Protein AF-A0A3N9P3V4-F1 (afdb_monomer_lite)

pLDDT: mean 83.79, std 14.28, range [49.5, 97.38]

Sequence (88 aa):
MNGAYYFNAPSVKAGRVVPGALSREETLDLLCSDPILIKRPLMNTGSQLLAGFDSEYLKEIGLCEVPSGYNTGCQMNDQGSACPSSQS

InterPro domains:
  IPR006660 Arsenate reductase-like [PF03960] (21-60)
  IPR006660 Arsenate reductase-like [PS51353] (1-88)
  IPR036249 Thioredoxin-like superfamily [SSF52833] (9-61)

Foldseek 3Di:
DQQFFDCPQPCNVVVVDDRPPDDPVVVVVVCVVPVSGGADDFDDPVVDTHGHDDPVVCVVVPNNDDDPPPDPDPPPPVPDDDDDDDDD

Organism: NCBI:txid1850366

Structure (mmCIF, N/CA/C/O backbone):
data_AF-A0A3N9P3V4-F1
#
_entry.id   AF-A0A3N9P3V4-F1
#
loop_
_atom_site.group_PDB
_atom_site.id
_atom_site.type_symbol
_atom_site.label_atom_id
_atom_site.label_alt_id
_atom_site.label_comp_id
_atom_site.label_asym_id
_atom_site.label_entity_id
_atom_site.label_seq_id
_atom_site.pdbx_PDB_ins_code
_atom_site.Cartn_x
_atom_site.Cartn_y
_atom_site.Cartn_z
_atom_site.occupancy
_atom_site.B_iso_or_equiv
_atom_site.auth_seq_id
_atom_site.auth_comp_id
_atom_site.auth_asym_id
_atom_site.auth_atom_id
_atom_site.pdbx_PDB_model_num
ATOM 1 N N . MET A 1 1 ? 0.562 7.415 -8.583 1.00 60.72 1 MET A N 1
ATOM 2 C CA . MET A 1 1 ? -0.122 6.594 -7.550 1.00 60.72 1 MET A CA 1
ATOM 3 C C . MET A 1 1 ? 0.904 5.789 -6.750 1.00 60.72 1 MET A C 1
ATOM 5 O O . MET A 1 1 ? 0.899 4.567 -6.780 1.00 60.72 1 MET A O 1
ATOM 9 N N . ASN A 1 2 ? 1.804 6.459 -6.023 1.00 61.78 2 ASN A N 1
ATOM 10 C CA . ASN A 1 2 ? 2.958 5.775 -5.412 1.00 61.78 2 ASN A CA 1
ATOM 11 C C . ASN A 1 2 ? 2.608 4.986 -4.138 1.00 61.78 2 ASN A C 1
ATOM 13 O O . ASN A 1 2 ? 3.350 4.092 -3.750 1.00 61.78 2 ASN A O 1
ATOM 17 N N . GLY A 1 3 ? 1.463 5.274 -3.510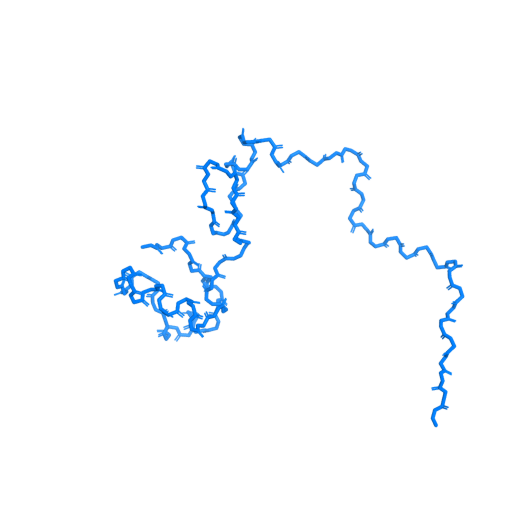 1.00 74.19 3 GLY A N 1
ATOM 18 C CA . GLY A 1 3 ? 1.052 4.635 -2.256 1.00 74.19 3 GLY A CA 1
ATOM 19 C C . GLY A 1 3 ? 0.569 3.183 -2.376 1.00 74.19 3 GLY A C 1
ATOM 20 O O . GLY A 1 3 ? 0.472 2.508 -1.357 1.00 74.19 3 GLY A O 1
ATOM 21 N N . ALA A 1 4 ? 0.284 2.690 -3.588 1.00 85.56 4 ALA A N 1
ATOM 22 C CA . ALA A 1 4 ? -0.299 1.360 -3.795 1.00 85.56 4 ALA A CA 1
ATOM 23 C C . ALA A 1 4 ? 0.732 0.220 -3.883 1.00 85.56 4 ALA A C 1
ATOM 25 O O . ALA A 1 4 ? 0.351 -0.943 -3.773 1.00 85.56 4 ALA A O 1
ATOM 26 N N . TYR A 1 5 ? 2.020 0.527 -4.071 1.00 92.56 5 TYR A N 1
ATOM 27 C CA . TYR A 1 5 ? 3.057 -0.481 -4.303 1.00 92.56 5 TYR A CA 1
ATOM 28 C C . TYR A 1 5 ? 3.657 -1.040 -3.002 1.00 92.56 5 TYR A C 1
ATOM 30 O O . TYR A 1 5 ? 3.960 -0.307 -2.057 1.00 92.56 5 TYR A O 1
ATOM 38 N N . TYR A 1 6 ? 3.907 -2.348 -2.978 1.00 94.38 6 TYR A N 1
ATOM 39 C CA . TYR A 1 6 ? 4.689 -3.034 -1.956 1.00 94.38 6 TYR A CA 1
ATOM 40 C C . TYR A 1 6 ? 6.171 -3.038 -2.351 1.00 94.38 6 TYR A C 1
ATOM 42 O O . TYR A 1 6 ? 6.626 -3.881 -3.118 1.00 94.38 6 TYR A O 1
ATOM 50 N N . PHE A 1 7 ? 6.955 -2.109 -1.796 1.00 92.31 7 PHE A N 1
ATOM 51 C CA . PHE A 1 7 ? 8.382 -1.945 -2.129 1.00 92.31 7 PHE A CA 1
ATOM 52 C C . PHE A 1 7 ? 9.255 -3.172 -1.838 1.00 92.31 7 PHE A C 1
ATOM 54 O O . PHE A 1 7 ? 10.338 -3.318 -2.396 1.00 92.31 7 PHE A O 1
ATOM 61 N N . ASN A 1 8 ? 8.781 -4.066 -0.971 1.00 93.56 8 ASN A N 1
ATOM 62 C CA . ASN A 1 8 ? 9.469 -5.308 -0.655 1.00 93.56 8 ASN A CA 1
ATOM 63 C C . ASN A 1 8 ? 9.133 -6.458 -1.615 1.00 93.56 8 ASN A C 1
ATOM 65 O O . ASN A 1 8 ? 9.719 -7.532 -1.463 1.00 93.56 8 ASN A O 1
ATOM 69 N N . ALA A 1 9 ? 8.240 -6.250 -2.590 1.00 95.56 9 ALA A N 1
ATOM 70 C CA . ALA A 1 9 ? 7.948 -7.234 -3.622 1.00 95.56 9 ALA A CA 1
ATOM 71 C C . ALA A 1 9 ? 9.236 -7.602 -4.390 1.00 95.56 9 ALA A C 1
ATOM 73 O O . ALA A 1 9 ? 10.032 -6.711 -4.708 1.00 95.56 9 ALA A O 1
ATOM 74 N N . PRO A 1 10 ? 9.460 -8.889 -4.722 1.00 96.00 10 PRO A N 1
ATOM 75 C CA . PRO A 1 10 ? 10.702 -9.334 -5.359 1.00 96.00 10 PR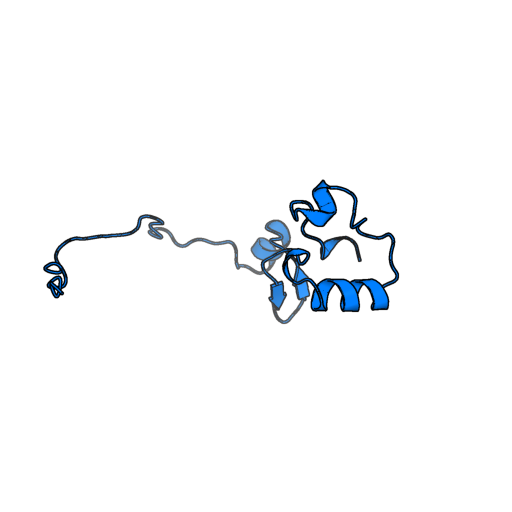O A CA 1
ATOM 76 C C . PRO A 1 10 ? 11.037 -8.598 -6.663 1.00 96.00 10 PRO A C 1
ATOM 78 O O . PRO A 1 10 ? 12.195 -8.275 -6.916 1.00 96.00 10 PRO A O 1
ATOM 81 N N . SER A 1 11 ? 10.029 -8.311 -7.486 1.00 96.12 11 SER A N 1
ATOM 82 C CA . SER A 1 11 ? 10.166 -7.593 -8.759 1.00 96.12 11 SER A CA 1
ATOM 83 C C . SER A 1 11 ? 10.545 -6.119 -8.578 1.00 96.12 11 SER A C 1
ATOM 85 O O . SER A 1 11 ? 11.340 -5.610 -9.366 1.00 96.12 11 SER A O 1
ATOM 87 N N . VAL A 1 12 ? 10.057 -5.463 -7.519 1.00 95.56 12 VAL A N 1
ATOM 88 C CA . VAL A 1 12 ? 10.446 -4.087 -7.161 1.00 95.56 12 VAL A CA 1
ATOM 89 C C . VAL A 1 12 ? 11.870 -4.058 -6.612 1.00 95.56 12 VAL A C 1
ATOM 91 O O . VAL A 1 12 ? 12.695 -3.281 -7.084 1.00 95.56 12 VAL A O 1
ATOM 94 N N . LYS A 1 13 ? 12.207 -4.962 -5.683 1.00 95.94 13 LYS A N 1
ATOM 95 C CA . LYS A 1 13 ? 13.571 -5.084 -5.134 1.00 95.94 13 LYS A CA 1
ATOM 96 C C . LYS A 1 13 ? 14.624 -5.377 -6.200 1.00 95.94 13 LYS A C 1
ATOM 98 O O . LYS A 1 13 ? 15.750 -4.908 -6.090 1.00 95.94 13 LYS A O 1
ATOM 103 N N . ALA A 1 14 ? 14.260 -6.142 -7.225 1.00 96.06 14 ALA A N 1
ATOM 104 C CA . ALA A 1 14 ? 15.131 -6.444 -8.354 1.00 96.06 14 ALA A CA 1
ATOM 105 C C . ALA A 1 14 ? 15.155 -5.344 -9.435 1.00 96.06 14 ALA A C 1
ATOM 107 O O . ALA A 1 14 ? 15.794 -5.537 -10.465 1.00 96.06 14 ALA A O 1
ATOM 108 N N . GLY A 1 15 ? 14.427 -4.235 -9.253 1.00 95.19 15 GLY A N 1
ATOM 109 C CA . GLY A 1 15 ? 14.364 -3.123 -10.208 1.00 95.19 15 GLY A CA 1
ATOM 110 C C . GLY A 1 15 ? 13.600 -3.416 -11.503 1.00 95.19 15 GLY A C 1
ATOM 111 O O . GLY A 1 15 ? 13.612 -2.592 -12.410 1.00 95.19 15 GLY A O 1
ATOM 112 N N . ARG A 1 16 ? 12.920 -4.567 -11.612 1.00 95.88 16 ARG A N 1
ATOM 113 C CA . ARG A 1 16 ? 12.098 -4.913 -12.789 1.00 95.88 16 ARG A CA 1
ATOM 114 C C . ARG A 1 16 ? 10.785 -4.136 -12.837 1.00 95.88 16 ARG A C 1
ATOM 116 O O . ARG A 1 16 ? 10.233 -3.945 -13.912 1.00 95.88 16 ARG A O 1
ATOM 123 N N . VAL A 1 17 ? 10.290 -3.703 -11.680 1.00 95.31 17 VAL A N 1
ATOM 124 C CA . VAL A 1 17 ? 9.129 -2.818 -11.550 1.00 95.31 17 VAL A CA 1
ATOM 125 C C . VAL A 1 17 ? 9.585 -1.549 -10.846 1.00 95.31 17 VAL A C 1
ATOM 127 O O . VAL A 1 17 ? 10.141 -1.623 -9.751 1.00 95.31 17 VAL A O 1
ATOM 130 N N . VAL A 1 18 ? 9.331 -0.393 -11.460 1.00 94.50 18 VAL A N 1
ATOM 131 C CA . VAL A 1 18 ? 9.649 0.925 -10.895 1.00 94.50 18 VAL A CA 1
ATOM 132 C C . VAL A 1 18 ? 8.338 1.624 -10.514 1.00 94.50 18 VAL A C 1
ATOM 134 O O . VAL A 1 18 ? 7.626 2.109 -11.397 1.00 94.50 18 VAL A O 1
ATOM 137 N N . PRO A 1 19 ? 7.976 1.671 -9.216 1.00 92.75 19 PRO A N 1
ATOM 138 C CA . PRO A 1 19 ? 6.772 2.358 -8.760 1.00 92.75 19 PRO A CA 1
ATOM 139 C C . PRO A 1 19 ? 6.735 3.817 -9.224 1.00 92.75 19 PRO A C 1
ATOM 141 O O . PRO A 1 19 ? 7.688 4.565 -9.020 1.00 92.75 19 PRO A O 1
ATOM 144 N N . GLY A 1 20 ? 5.621 4.222 -9.835 1.00 90.50 20 GLY A N 1
ATOM 145 C CA . GLY A 1 20 ? 5.421 5.592 -10.317 1.00 90.50 20 GLY A CA 1
ATOM 146 C C . GLY A 1 20 ? 5.958 5.886 -11.720 1.00 90.50 20 GLY A C 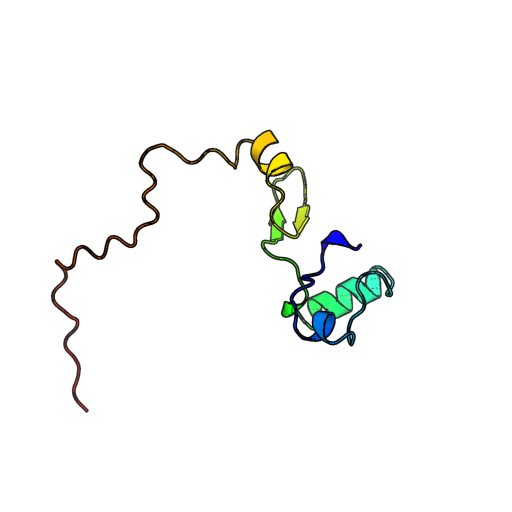1
ATOM 147 O O . GLY A 1 20 ? 5.762 7.002 -12.190 1.00 90.50 20 GLY A O 1
ATOM 148 N N . ALA A 1 21 ? 6.587 4.917 -12.394 1.00 93.69 21 ALA A N 1
ATOM 149 C CA . ALA A 1 21 ? 7.054 5.082 -13.774 1.00 93.69 21 ALA A CA 1
ATOM 150 C C . ALA A 1 21 ? 5.946 4.912 -14.831 1.00 93.69 21 ALA A C 1
ATOM 152 O O . ALA A 1 21 ? 6.104 5.376 -15.955 1.00 93.69 21 ALA A O 1
ATOM 153 N N . LEU A 1 22 ? 4.846 4.241 -14.478 1.00 93.81 22 LEU A N 1
ATOM 154 C CA . LEU A 1 22 ? 3.715 3.964 -15.366 1.00 93.81 22 LEU A CA 1
ATOM 155 C C . LEU A 1 22 ? 2.570 4.960 -15.152 1.00 93.81 22 LEU A C 1
ATOM 157 O O . LEU A 1 22 ? 2.438 5.550 -14.071 1.00 93.81 22 LEU A O 1
ATOM 161 N N . SER A 1 23 ? 1.698 5.092 -16.156 1.00 94.75 23 SER A N 1
ATOM 162 C CA . SER A 1 23 ? 0.427 5.812 -16.018 1.00 94.75 23 SER A CA 1
ATOM 163 C C . SER A 1 23 ? -0.485 5.163 -14.968 1.00 94.75 23 SER A C 1
ATOM 165 O O . SER A 1 23 ? -0.198 4.095 -14.413 1.00 94.75 23 SER A O 1
ATOM 167 N N . ARG A 1 24 ? -1.600 5.828 -14.649 1.00 92.62 24 ARG A N 1
ATOM 168 C CA . ARG A 1 24 ? -2.585 5.313 -13.689 1.00 92.62 24 ARG A CA 1
ATOM 169 C C . ARG A 1 24 ? -3.188 3.997 -14.174 1.00 92.62 24 ARG A C 1
ATOM 171 O O . ARG A 1 24 ? -3.288 3.062 -13.386 1.00 92.62 24 ARG A O 1
ATOM 178 N N . GLU A 1 25 ? -3.575 3.946 -15.436 1.00 95.62 25 GLU A N 1
ATOM 179 C CA . GLU A 1 25 ? -4.253 2.822 -16.073 1.00 95.62 25 GLU A CA 1
ATOM 180 C C . GLU A 1 25 ? -3.304 1.625 -16.157 1.00 95.62 25 GLU A C 1
ATOM 182 O O . GLU A 1 25 ? -3.608 0.566 -15.617 1.00 95.62 25 GLU A O 1
ATOM 187 N N . GLU A 1 26 ? -2.090 1.835 -16.673 1.00 96.06 26 GLU A N 1
ATOM 188 C CA . GLU A 1 26 ? -1.051 0.797 -16.729 1.00 96.06 26 GLU A CA 1
ATOM 189 C C . GLU A 1 26 ? -0.646 0.302 -15.336 1.00 96.06 26 GLU A C 1
ATOM 191 O O . GLU A 1 26 ? -0.385 -0.883 -15.139 1.00 96.06 26 GLU A O 1
ATOM 196 N N . THR A 1 27 ? -0.601 1.198 -14.343 1.00 94.56 27 THR A N 1
ATOM 197 C CA . THR A 1 27 ? -0.363 0.806 -12.949 1.00 94.56 27 THR A CA 1
ATOM 198 C C . THR A 1 27 ? -1.474 -0.110 -12.449 1.00 94.56 27 THR A C 1
ATOM 200 O O . THR A 1 27 ? -1.178 -1.108 -11.801 1.00 94.56 27 THR A O 1
ATOM 203 N N . LEU A 1 28 ? -2.742 0.215 -12.708 1.00 94.44 28 LEU A N 1
ATOM 204 C CA . LEU A 1 28 ? -3.862 -0.617 -12.271 1.00 94.44 28 LEU A CA 1
ATOM 205 C C . LEU A 1 28 ? -3.831 -1.986 -12.950 1.00 94.44 28 LEU A C 1
ATOM 207 O O . LEU A 1 28 ? -3.921 -2.989 -12.247 1.00 94.44 28 LEU A O 1
ATOM 211 N N . ASP A 1 29 ? -3.610 -2.032 -14.262 1.00 97.00 29 ASP A N 1
ATOM 212 C CA . ASP A 1 29 ? -3.487 -3.287 -15.008 1.00 97.00 29 ASP A CA 1
ATOM 213 C C . ASP A 1 29 ? -2.338 -4.145 -14.466 1.00 97.00 29 ASP A C 1
ATOM 215 O O . ASP A 1 29 ? -2.523 -5.331 -14.181 1.00 97.00 29 ASP A O 1
ATOM 219 N N . LEU A 1 30 ? -1.170 -3.536 -14.224 1.00 96.44 30 LEU A N 1
ATOM 220 C CA . LEU A 1 30 ? -0.025 -4.219 -13.626 1.00 96.44 30 LEU A CA 1
ATOM 221 C C . LEU A 1 30 ? -0.364 -4.771 -12.237 1.00 96.44 30 LEU A C 1
ATOM 223 O O . LEU A 1 30 ? -0.137 -5.951 -11.983 1.00 96.44 30 LEU A O 1
ATOM 227 N N . LEU A 1 31 ? -0.923 -3.950 -11.345 1.00 95.12 31 LEU A N 1
ATOM 228 C CA . LEU A 1 31 ? -1.272 -4.362 -9.982 1.00 95.12 31 LEU A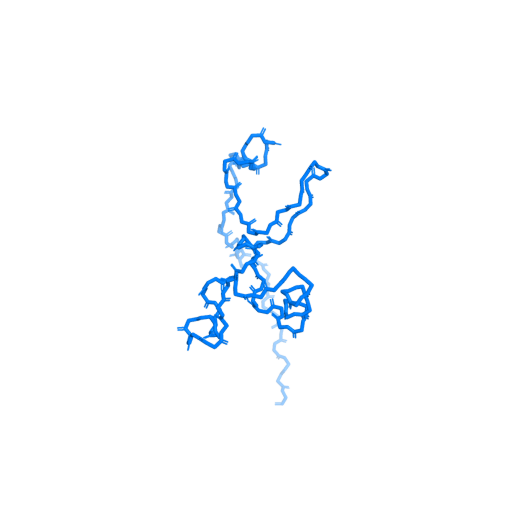 CA 1
ATOM 229 C C . LEU A 1 31 ? -2.334 -5.471 -9.968 1.00 95.12 31 LEU A C 1
ATOM 231 O O . LEU A 1 31 ? -2.259 -6.373 -9.135 1.00 95.12 31 LEU A O 1
ATOM 235 N N . CYS A 1 32 ? -3.304 -5.426 -10.883 1.00 95.69 32 CYS A N 1
ATOM 236 C CA . CYS A 1 32 ? -4.309 -6.473 -11.049 1.00 95.69 32 CYS A CA 1
ATOM 237 C C . CYS A 1 32 ? -3.710 -7.768 -11.616 1.00 95.69 32 CYS A C 1
ATOM 239 O O . CYS A 1 32 ? -4.115 -8.851 -11.197 1.00 95.69 32 CYS A O 1
ATOM 241 N N . SER A 1 33 ? -2.747 -7.666 -12.537 1.00 97.38 33 SER A N 1
ATOM 242 C CA . SER A 1 33 ? -2.073 -8.824 -13.139 1.00 97.38 33 SER A CA 1
ATOM 243 C C . SER A 1 33 ? -1.059 -9.498 -12.206 1.00 97.38 33 SER A C 1
ATOM 245 O O . SER A 1 33 ? -0.932 -10.721 -12.231 1.00 97.38 33 SER A O 1
ATOM 247 N N . ASP A 1 34 ? -0.383 -8.728 -11.347 1.00 96.56 34 ASP A N 1
ATOM 248 C CA . ASP A 1 34 ? 0.575 -9.218 -10.352 1.00 96.56 34 ASP A CA 1
ATOM 249 C C . ASP A 1 34 ? 0.223 -8.706 -8.937 1.00 96.56 34 ASP A C 1
ATOM 251 O O . ASP A 1 34 ? 0.824 -7.751 -8.424 1.00 96.56 34 ASP A O 1
ATOM 255 N N . PRO A 1 35 ? -0.741 -9.352 -8.249 1.00 96.12 35 PRO A N 1
ATOM 256 C CA . PRO A 1 35 ? -1.240 -8.895 -6.951 1.00 96.12 35 PRO A CA 1
ATOM 257 C C . PRO A 1 35 ? -0.210 -8.897 -5.813 1.00 96.12 35 PRO A C 1
ATOM 259 O O . PRO A 1 35 ? -0.511 -8.409 -4.716 1.00 96.12 35 PRO A O 1
ATOM 262 N N . ILE A 1 36 ? 0.988 -9.468 -5.997 1.00 96.12 36 ILE A N 1
ATOM 263 C CA . ILE A 1 36 ? 2.057 -9.381 -4.988 1.00 96.12 36 ILE A CA 1
ATOM 264 C C . ILE A 1 36 ? 2.608 -7.955 -4.871 1.00 96.12 36 ILE A C 1
ATOM 266 O O . ILE A 1 36 ? 3.126 -7.579 -3.819 1.00 96.12 36 ILE A O 1
ATOM 270 N N . LEU A 1 37 ? 2.452 -7.149 -5.925 1.00 96.38 37 LEU A N 1
ATOM 271 C CA . LEU A 1 37 ? 2.872 -5.752 -5.978 1.00 96.38 37 LEU A CA 1
ATOM 272 C C . LEU A 1 37 ? 1.990 -4.833 -5.135 1.00 96.38 37 LEU A C 1
ATOM 274 O O . LEU A 1 37 ? 2.404 -3.718 -4.834 1.00 96.38 37 LEU A O 1
ATOM 278 N N . ILE A 1 38 ? 0.793 -5.270 -4.747 1.00 95.62 38 ILE A N 1
ATOM 279 C CA . ILE A 1 38 ? -0.160 -4.449 -4.000 1.00 95.62 38 ILE A CA 1
ATOM 280 C C . ILE A 1 38 ? 0.250 -4.366 -2.523 1.00 95.62 38 ILE A C 1
ATOM 282 O O . ILE A 1 38 ? 0.389 -5.383 -1.835 1.00 95.62 38 ILE A O 1
ATOM 286 N N . LYS A 1 39 ? 0.384 -3.140 -2.007 1.00 94.50 39 LYS A N 1
ATOM 287 C CA . LYS A 1 39 ? 0.587 -2.854 -0.581 1.00 94.50 39 LYS A CA 1
ATOM 288 C C . LYS A 1 39 ? -0.651 -3.275 0.215 1.00 94.50 39 LYS A C 1
ATOM 290 O O . LYS A 1 39 ? -1.761 -2.837 -0.074 1.00 94.50 39 LYS A O 1
ATOM 295 N N . ARG A 1 40 ? -0.451 -4.119 1.231 1.00 93.62 40 ARG A N 1
ATOM 296 C CA . ARG A 1 40 ? -1.519 -4.667 2.084 1.00 93.62 40 ARG A CA 1
ATOM 297 C C . ARG A 1 40 ? -1.485 -4.067 3.498 1.00 93.62 40 ARG A C 1
ATOM 299 O O . ARG A 1 40 ? -0.397 -3.704 3.953 1.00 93.62 40 ARG A O 1
ATOM 306 N N . PRO A 1 41 ? -2.632 -3.994 4.199 1.00 93.62 41 PRO A N 1
ATOM 307 C CA . PRO A 1 41 ? -3.981 -4.363 3.739 1.00 93.62 41 PRO A CA 1
ATOM 308 C C . PRO A 1 41 ? -4.559 -3.367 2.719 1.00 93.62 41 PRO A C 1
ATOM 310 O O . PRO A 1 41 ? -4.123 -2.224 2.662 1.00 93.62 41 PRO A O 1
ATOM 313 N N . LEU A 1 42 ? -5.539 -3.799 1.920 1.00 93.94 42 LEU A N 1
ATOM 314 C CA . LEU A 1 42 ? -6.453 -2.870 1.250 1.00 93.94 42 LEU A CA 1
ATOM 315 C C . LEU A 1 42 ? -7.641 -2.647 2.180 1.00 93.94 42 LEU A C 1
ATOM 317 O O . LEU A 1 42 ? -8.201 -3.619 2.686 1.00 93.94 42 LEU A O 1
ATOM 321 N N . MET A 1 43 ? -8.013 -1.395 2.418 1.00 92.94 43 MET A N 1
ATOM 322 C CA . MET A 1 43 ? -9.060 -1.063 3.381 1.00 92.94 43 MET A CA 1
ATOM 323 C C . MET A 1 43 ? -10.021 -0.025 2.814 1.00 92.94 43 MET A C 1
ATOM 325 O O . MET A 1 43 ? -9.607 0.917 2.144 1.00 92.94 43 MET A O 1
ATOM 329 N N . ASN A 1 44 ? -11.306 -0.202 3.110 1.00 93.19 44 ASN A N 1
ATOM 330 C CA . ASN A 1 44 ? -12.350 0.783 2.871 1.00 93.19 44 ASN A CA 1
ATOM 331 C C . ASN A 1 44 ? -12.955 1.163 4.225 1.00 93.19 44 ASN A C 1
ATOM 333 O O . ASN A 1 44 ? -13.558 0.320 4.885 1.00 93.19 44 ASN A O 1
ATOM 337 N N . THR A 1 45 ? -12.773 2.413 4.637 1.00 90.56 45 THR A N 1
ATOM 338 C CA . THR A 1 45 ? -13.272 2.946 5.918 1.00 90.56 45 THR A CA 1
ATOM 339 C C . THR A 1 45 ? -14.613 3.670 5.760 1.00 90.56 45 THR A C 1
ATOM 341 O O . THR A 1 45 ? -15.046 4.393 6.654 1.00 90.56 45 THR A O 1
ATOM 344 N N . GLY A 1 46 ? -15.250 3.556 4.590 1.00 90.69 46 GLY A N 1
ATOM 345 C CA . GLY A 1 46 ? -16.417 4.334 4.172 1.00 90.69 46 GLY A CA 1
ATOM 346 C C . GLY A 1 46 ? -16.061 5.757 3.734 1.00 90.69 46 GLY A C 1
ATOM 347 O O . GLY A 1 46 ? -16.574 6.232 2.726 1.00 90.69 46 GLY A O 1
ATOM 348 N N . SER A 1 47 ? -15.150 6.419 4.453 1.00 89.69 47 SER A N 1
ATOM 349 C CA . SER A 1 47 ? -14.679 7.773 4.130 1.00 89.69 47 SER A CA 1
ATOM 350 C C . SER A 1 47 ? -13.470 7.789 3.192 1.00 89.69 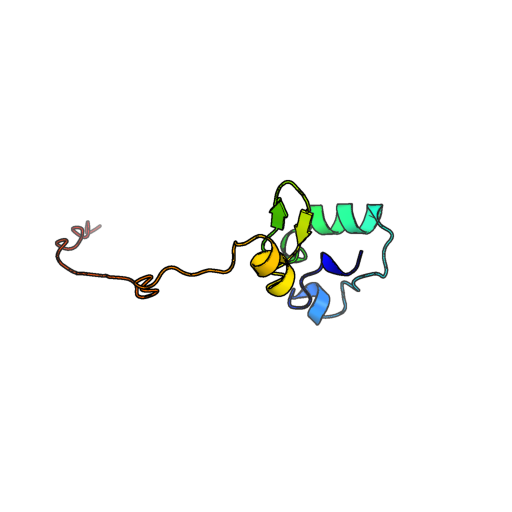47 SER A C 1
ATOM 352 O O . SER A 1 47 ? -13.340 8.718 2.398 1.00 89.69 47 SER A O 1
ATOM 354 N N . GLN A 1 48 ? -12.601 6.773 3.251 1.00 90.88 48 GLN A N 1
ATOM 355 C CA . GLN A 1 48 ? -11.414 6.670 2.402 1.00 90.88 48 GLN A CA 1
ATOM 356 C C . GLN A 1 48 ? -11.109 5.227 1.978 1.00 90.88 48 GLN A C 1
ATOM 358 O O . GLN A 1 48 ? -11.508 4.252 2.621 1.00 90.88 48 GLN A O 1
ATOM 363 N N . LEU A 1 49 ? -10.353 5.114 0.883 1.00 91.75 49 LEU A N 1
ATOM 364 C CA . LEU A 1 49 ? -9.739 3.873 0.422 1.00 91.75 49 LEU A CA 1
ATOM 365 C C . LEU A 1 49 ? -8.238 3.926 0.703 1.00 91.75 49 LEU A C 1
ATOM 367 O O . LEU A 1 49 ? -7.548 4.829 0.231 1.00 91.75 49 LEU A O 1
ATOM 371 N N . LEU A 1 50 ? -7.732 2.942 1.440 1.00 92.00 50 LEU A N 1
ATOM 372 C CA . LEU A 1 50 ? -6.329 2.849 1.829 1.00 92.00 50 LEU A CA 1
ATOM 373 C C . LEU A 1 50 ? -5.664 1.639 1.179 1.00 92.00 50 LEU A C 1
ATOM 375 O O . LEU A 1 50 ? -6.248 0.556 1.092 1.00 92.00 50 LEU A O 1
ATOM 379 N N . ALA A 1 51 ? -4.402 1.822 0.801 1.00 92.75 51 ALA A N 1
ATOM 380 C CA . ALA A 1 51 ? -3.482 0.738 0.494 1.00 92.75 51 ALA A CA 1
ATOM 381 C C . ALA A 1 51 ? -2.312 0.783 1.484 1.00 92.75 51 ALA A C 1
ATOM 383 O O . ALA A 1 51 ? -1.525 1.734 1.522 1.00 92.75 51 ALA A O 1
ATOM 384 N N . GLY A 1 52 ? -2.197 -0.257 2.299 1.00 91.31 52 GLY A N 1
ATOM 385 C CA . GLY A 1 52 ? -1.306 -0.303 3.448 1.00 91.31 52 GLY A CA 1
ATOM 386 C C . GLY A 1 52 ? -1.972 0.101 4.759 1.00 91.31 52 GLY A C 1
ATOM 387 O O . GLY A 1 52 ? -3.172 0.343 4.837 1.00 91.31 52 GLY A O 1
ATOM 388 N N . PHE A 1 53 ? -1.151 0.142 5.805 1.00 90.12 53 PHE A N 1
ATOM 389 C CA . PHE A 1 53 ? -1.560 0.504 7.154 1.00 90.12 53 PHE A CA 1
ATOM 390 C C . PHE A 1 53 ? -1.072 1.923 7.470 1.00 90.12 53 PHE A C 1
ATOM 392 O O . PHE A 1 53 ? 0.137 2.146 7.543 1.00 90.12 53 PHE A O 1
ATOM 399 N N . ASP A 1 54 ? -2.003 2.869 7.600 1.00 89.81 54 ASP A N 1
ATOM 400 C CA . ASP A 1 54 ? -1.735 4.251 8.013 1.00 89.81 54 ASP A CA 1
ATOM 401 C C . ASP A 1 54 ? -2.177 4.425 9.469 1.00 89.81 54 ASP A C 1
ATOM 403 O O . ASP A 1 54 ? -3.361 4.578 9.756 1.00 89.81 54 ASP A O 1
ATOM 407 N N . SER A 1 55 ? -1.233 4.320 10.403 1.00 88.12 55 SER A N 1
ATOM 408 C CA . SER A 1 55 ? -1.541 4.300 11.835 1.00 88.12 55 SER A CA 1
ATOM 409 C C . SER A 1 55 ? -2.135 5.607 12.351 1.00 88.12 55 SER A C 1
ATOM 411 O O . SER A 1 55 ? -2.953 5.559 13.268 1.00 88.12 55 SER A O 1
ATOM 413 N N . GLU A 1 56 ? -1.734 6.748 11.784 1.00 90.31 56 GLU A N 1
ATOM 414 C CA . GLU A 1 56 ? -2.234 8.060 12.205 1.00 90.31 56 GLU A CA 1
ATOM 415 C C . GLU A 1 56 ? -3.691 8.214 11.778 1.00 90.31 56 GLU A C 1
ATOM 417 O O . GLU A 1 56 ? -4.561 8.400 12.628 1.00 90.31 56 GLU A O 1
ATOM 422 N N . TYR A 1 57 ? -3.991 7.989 10.495 1.00 90.19 57 TYR A N 1
ATOM 423 C CA . TYR A 1 57 ? -5.368 8.061 10.005 1.00 90.19 57 TYR A CA 1
ATOM 424 C C . TYR A 1 57 ? -6.287 7.041 10.694 1.00 90.19 57 TYR A C 1
ATOM 426 O O . TYR A 1 57 ? -7.402 7.369 11.096 1.00 90.19 57 TYR A O 1
ATOM 434 N N . LEU A 1 58 ? -5.825 5.799 10.879 1.00 90.38 58 LEU A N 1
ATOM 435 C CA . LEU A 1 58 ? -6.617 4.767 11.557 1.00 90.38 58 LEU A CA 1
ATOM 436 C C . LEU A 1 58 ? -6.910 5.124 13.018 1.00 90.38 58 LEU A C 1
ATOM 438 O O . LEU A 1 58 ? -7.983 4.797 13.526 1.00 90.38 58 LEU A O 1
ATOM 442 N N . LYS A 1 59 ? -5.988 5.816 13.693 1.00 90.19 59 LYS A N 1
ATOM 443 C CA . LYS A 1 59 ? -6.205 6.321 15.049 1.00 90.19 59 LYS A CA 1
ATOM 444 C C . LYS A 1 59 ? -7.220 7.461 15.069 1.00 90.19 59 LYS A C 1
ATOM 446 O O . LYS A 1 59 ? -8.086 7.457 15.937 1.00 90.19 59 LYS A O 1
ATOM 451 N N . GLU A 1 60 ? -7.160 8.383 14.111 1.00 91.00 60 GLU A N 1
ATOM 452 C CA . GLU A 1 60 ? -8.126 9.486 13.987 1.00 91.00 60 GLU A CA 1
ATOM 453 C C . GLU A 1 60 ? -9.569 8.992 13.825 1.00 91.00 60 GLU A C 1
ATOM 455 O O . GLU A 1 60 ? -10.488 9.583 14.389 1.00 91.00 60 GLU A O 1
ATOM 460 N N . ILE A 1 61 ? -9.775 7.884 13.107 1.00 90.38 61 ILE A N 1
ATOM 461 C CA . ILE A 1 61 ? -11.104 7.277 12.931 1.00 90.38 61 ILE A CA 1
ATOM 462 C C . ILE A 1 61 ? -11.469 6.255 14.023 1.00 90.38 61 ILE A C 1
ATOM 464 O O . ILE A 1 61 ? -12.482 5.567 13.901 1.00 90.38 61 ILE A O 1
ATOM 468 N N . GLY A 1 62 ? -10.657 6.139 15.079 1.00 86.88 62 GLY A N 1
ATOM 469 C CA . GLY A 1 62 ? -10.941 5.301 16.249 1.00 86.88 62 GLY A CA 1
ATOM 470 C C . GLY A 1 62 ? -10.675 3.799 16.079 1.00 86.88 62 GLY A C 1
ATOM 471 O O . GLY A 1 62 ? -11.193 3.007 16.858 1.00 86.88 62 GLY A O 1
ATOM 472 N N . LEU A 1 63 ? -9.882 3.374 15.086 1.00 82.31 63 LEU A N 1
ATOM 473 C CA . LEU A 1 63 ? -9.607 1.952 14.799 1.00 82.31 63 LEU A CA 1
ATOM 474 C C . LEU A 1 63 ? -8.283 1.412 15.380 1.00 82.31 63 LEU A C 1
ATOM 476 O O . LEU A 1 63 ? -8.013 0.219 15.257 1.00 82.31 63 LEU A O 1
ATOM 480 N N . CYS A 1 64 ? -7.454 2.248 16.012 1.00 71.62 64 CYS A N 1
ATOM 481 C CA . CYS A 1 64 ? -6.172 1.833 16.612 1.00 71.62 64 CYS A CA 1
ATOM 482 C C . CYS A 1 64 ? -6.232 1.583 18.131 1.00 71.62 64 CYS A C 1
ATOM 484 O O . CYS A 1 64 ? -5.194 1.342 18.750 1.00 71.62 64 CYS A O 1
ATOM 486 N N . GLU A 1 65 ? -7.411 1.645 18.751 1.00 72.06 65 GLU A N 1
ATOM 487 C CA . GLU A 1 65 ? -7.557 1.322 20.171 1.00 72.06 65 GLU A CA 1
ATOM 488 C C . GLU A 1 65 ? -7.652 -0.193 20.354 1.00 72.06 65 GLU A C 1
ATOM 490 O O . GLU A 1 65 ? -8.624 -0.833 19.957 1.00 72.06 65 GLU A O 1
ATOM 495 N N . VAL A 1 66 ? -6.618 -0.783 20.952 1.00 69.88 66 VAL A N 1
ATOM 496 C CA . VAL A 1 66 ? -6.634 -2.194 21.342 1.00 69.88 66 VAL A CA 1
ATOM 497 C C . VAL A 1 66 ? -7.219 -2.283 22.755 1.00 69.88 66 VAL A C 1
ATOM 499 O O . VAL A 1 66 ? -6.632 -1.706 23.676 1.00 69.88 66 VAL A O 1
ATOM 502 N N . PRO A 1 67 ? -8.345 -2.990 22.969 1.00 70.75 67 PRO A N 1
ATOM 503 C CA . PRO A 1 67 ? -8.911 -3.166 24.301 1.00 70.75 67 PRO A CA 1
ATOM 504 C C . PRO A 1 67 ? -7.907 -3.812 25.262 1.00 70.75 67 PRO A C 1
ATOM 506 O O . PRO A 1 67 ? -7.144 -4.708 24.878 1.00 70.75 67 PRO A O 1
ATOM 509 N N . SER A 1 68 ? -7.926 -3.400 26.532 1.00 72.94 68 SER A N 1
ATOM 510 C CA . SER A 1 68 ? -7.114 -4.067 27.551 1.00 72.94 68 SER A CA 1
ATOM 511 C C . SER A 1 68 ? -7.556 -5.532 27.691 1.00 72.94 68 SER A C 1
ATOM 513 O O . SER A 1 68 ? -8.745 -5.844 27.695 1.00 72.94 68 SER A O 1
ATOM 515 N N . GLY A 1 69 ? -6.588 -6.452 27.742 1.00 69.06 69 GLY A N 1
ATOM 516 C CA . GLY A 1 69 ? -6.851 -7.897 27.767 1.00 69.06 69 GLY A CA 1
ATOM 517 C C . GLY A 1 69 ? -6.817 -8.602 26.404 1.00 69.06 69 GLY A C 1
ATOM 518 O O . GLY A 1 69 ? -6.952 -9.825 26.373 1.00 69.06 69 GLY A O 1
ATOM 519 N N . TYR A 1 70 ? -6.572 -7.892 25.291 1.00 64.69 70 TYR A N 1
ATOM 520 C CA . TYR A 1 70 ? -6.238 -8.537 24.014 1.00 64.69 70 TYR A CA 1
ATOM 521 C C . TYR A 1 70 ? -4.869 -9.225 24.116 1.00 64.69 70 TYR A C 1
ATOM 523 O O . TYR A 1 70 ? -3.816 -8.592 24.038 1.00 64.69 70 TYR A O 1
ATOM 531 N N . ASN A 1 71 ? -4.886 -10.536 24.341 1.00 67.19 71 ASN A N 1
ATOM 532 C CA . ASN A 1 71 ? -3.687 -11.358 24.397 1.00 67.19 71 ASN A CA 1
ATOM 533 C C . ASN A 1 71 ? -3.387 -11.891 22.986 1.00 67.19 71 ASN A C 1
ATOM 535 O O . ASN A 1 71 ? -4.131 -12.716 22.465 1.00 67.19 71 ASN A O 1
ATOM 539 N N . THR A 1 72 ? -2.303 -11.418 22.365 1.00 66.50 72 THR A N 1
ATOM 540 C CA . THR A 1 72 ? -1.793 -11.891 21.060 1.00 66.50 72 THR A CA 1
ATOM 541 C C . THR A 1 72 ? -1.160 -13.283 21.111 1.00 66.50 72 THR A C 1
ATOM 543 O O . THR A 1 72 ? -0.691 -13.785 20.090 1.00 66.50 72 THR A O 1
ATOM 546 N N . GLY A 1 73 ? -1.116 -13.922 22.280 1.00 66.69 73 GLY A N 1
ATOM 547 C CA . GLY A 1 73 ? -0.684 -15.303 22.405 1.00 66.69 73 GLY A CA 1
ATOM 548 C C . GLY A 1 73 ? -1.697 -16.254 21.775 1.00 66.69 73 GLY A C 1
ATOM 549 O O . GLY A 1 73 ? -2.891 -16.187 22.065 1.00 66.69 73 GLY A O 1
ATOM 550 N N . CYS A 1 74 ? -1.218 -17.196 20.958 1.00 64.06 74 CYS A N 1
ATOM 551 C CA . CYS A 1 74 ? -1.975 -18.415 20.698 1.00 64.06 74 CYS A CA 1
ATOM 552 C C . CYS A 1 74 ? -2.226 -19.101 22.045 1.00 64.06 74 CYS A C 1
ATOM 554 O O . CYS A 1 74 ? -1.312 -19.688 22.621 1.00 64.06 74 CYS A O 1
ATOM 556 N N . GLN A 1 75 ? -3.456 -19.033 22.554 1.00 61.28 75 GLN A N 1
ATOM 557 C CA . GLN A 1 75 ? -3.884 -19.874 23.666 1.00 61.28 75 GLN A CA 1
ATOM 558 C C . GLN A 1 75 ? -4.106 -21.293 23.132 1.00 61.28 75 GLN A C 1
ATOM 560 O O . GLN A 1 75 ? -5.237 -21.751 22.998 1.00 61.28 75 GLN A O 1
ATOM 565 N N . MET A 1 76 ? -3.020 -22.002 22.808 1.00 54.22 76 MET A N 1
ATOM 566 C CA . MET A 1 76 ? -3.047 -23.465 22.810 1.00 54.22 76 MET A CA 1
ATOM 567 C C . MET A 1 76 ? -3.163 -23.892 24.273 1.00 54.22 76 MET A C 1
ATOM 569 O O . MET A 1 76 ? -2.180 -24.236 24.920 1.00 54.22 76 MET A O 1
ATOM 573 N N . ASN A 1 77 ? -4.368 -23.788 24.832 1.00 58.03 77 ASN A N 1
ATOM 574 C CA . ASN A 1 77 ? -4.692 -24.524 26.039 1.00 58.03 77 ASN A CA 1
ATOM 575 C C . ASN A 1 77 ? -4.955 -25.957 25.567 1.00 58.03 77 ASN A C 1
ATOM 577 O O . ASN A 1 77 ? -6.016 -26.249 25.015 1.00 58.03 77 ASN A O 1
ATOM 581 N N . ASP A 1 78 ? -3.936 -26.803 25.683 1.00 56.19 78 ASP A N 1
ATOM 582 C CA . ASP A 1 78 ? -3.873 -28.177 25.173 1.00 56.19 78 ASP A CA 1
ATOM 583 C C . ASP A 1 78 ? -4.776 -29.125 25.994 1.00 56.19 78 ASP A C 1
ATOM 585 O O . ASP A 1 78 ? -4.326 -30.067 26.638 1.00 56.19 78 ASP A O 1
ATOM 589 N N . GLN A 1 79 ? -6.079 -28.827 26.045 1.00 58.47 79 GLN A N 1
ATOM 590 C CA . GLN A 1 79 ? -7.109 -29.686 26.650 1.00 58.47 79 GLN A CA 1
ATOM 591 C C . GLN A 1 79 ? -7.979 -30.392 25.601 1.00 58.47 79 GLN A C 1
ATOM 593 O O . GLN A 1 79 ? -8.932 -31.089 25.947 1.00 58.47 79 GLN A O 1
ATOM 598 N N . GLY A 1 80 ? -7.664 -30.231 24.314 1.00 58.88 80 GLY A N 1
ATOM 599 C CA . GLY A 1 80 ? -8.220 -31.058 23.250 1.00 58.88 80 GLY A CA 1
ATOM 600 C C . GLY A 1 80 ? -7.309 -32.257 23.038 1.00 58.88 80 GLY A C 1
ATOM 601 O O . GLY A 1 80 ? -6.191 -32.091 22.565 1.00 58.88 80 GLY A O 1
ATOM 602 N N . SER A 1 81 ? -7.765 -33.461 23.387 1.00 62.34 81 SER A N 1
ATOM 603 C CA . SER A 1 81 ? -7.066 -34.700 23.033 1.00 62.34 81 SER A CA 1
ATOM 604 C C . SER A 1 81 ? -6.672 -34.676 21.553 1.00 62.34 81 SER A C 1
ATOM 606 O O . SER A 1 81 ? -7.522 -34.383 20.709 1.00 62.34 81 SER A O 1
ATOM 608 N N . ALA A 1 82 ? -5.405 -34.980 21.258 1.00 69.06 82 ALA A N 1
ATOM 609 C CA . ALA A 1 82 ? -4.862 -34.997 19.905 1.00 69.06 82 ALA A CA 1
ATOM 610 C C . ALA A 1 82 ? -5.792 -35.721 18.917 1.00 69.06 82 ALA A C 1
ATOM 612 O O . ALA A 1 82 ? -6.341 -36.783 19.225 1.00 69.06 82 ALA A O 1
ATOM 613 N N . CYS A 1 83 ? -5.943 -35.157 17.716 1.00 60.78 83 CYS A N 1
ATOM 614 C CA . CYS A 1 83 ? -6.627 -35.830 16.618 1.00 60.78 83 CYS A CA 1
ATOM 615 C C . CYS A 1 83 ? -5.952 -37.190 16.369 1.00 60.78 83 CYS A C 1
ATOM 617 O O . CYS A 1 83 ? -4.725 -37.224 16.225 1.00 60.78 83 CYS A O 1
ATOM 619 N N . PRO A 1 84 ? -6.705 -38.304 16.312 1.00 63.78 84 PRO A N 1
ATOM 620 C CA . PRO A 1 84 ? -6.113 -39.609 16.074 1.00 63.78 84 PRO A CA 1
ATOM 621 C C . PRO A 1 84 ? -5.472 -39.610 14.688 1.00 63.78 84 PRO A C 1
ATOM 623 O O . PRO A 1 84 ? -6.135 -39.397 13.670 1.00 63.78 84 PRO A O 1
ATOM 626 N N . SER A 1 85 ? -4.161 -39.830 14.653 1.00 62.31 85 SER A 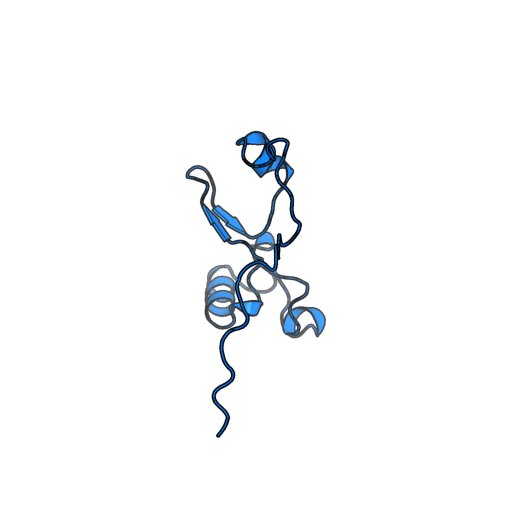N 1
ATOM 627 C CA . SER A 1 85 ? -3.434 -40.059 13.417 1.00 62.31 85 SER A CA 1
ATOM 628 C C . SER A 1 85 ? -3.962 -41.345 12.786 1.00 62.31 85 SER A C 1
ATOM 630 O O . SER A 1 85 ? -3.769 -42.445 13.299 1.00 62.31 85 SER A O 1
ATOM 632 N N . SER A 1 86 ? -4.665 -41.202 11.664 1.00 61.66 86 SER A N 1
ATOM 633 C CA . SER A 1 86 ? -4.960 -42.336 10.794 1.00 61.66 86 SER A CA 1
ATOM 634 C C . SER A 1 86 ? -3.636 -42.775 10.174 1.00 61.66 86 SER A C 1
ATOM 636 O O . SER A 1 86 ? -3.079 -42.066 9.338 1.00 61.66 86 SER A O 1
ATOM 638 N N . GLN A 1 87 ? -3.091 -43.893 10.652 1.00 57.94 87 GLN A N 1
ATOM 639 C CA . GLN A 1 87 ? -1.965 -44.559 10.007 1.00 57.94 87 GLN A CA 1
ATOM 640 C C . GLN A 1 87 ? -2.464 -45.188 8.702 1.00 57.94 87 GLN A C 1
ATOM 642 O O . GLN A 1 87 ? -3.429 -45.953 8.712 1.00 57.94 87 GLN A O 1
ATOM 647 N N . SER A 1 88 ? -1.827 -44.807 7.596 1.00 49.50 88 SER A N 1
ATOM 648 C CA . SER A 1 88 ? -1.881 -45.487 6.298 1.00 49.50 88 SER A CA 1
ATOM 649 C C . SER A 1 88 ? -0.924 -46.667 6.262 1.00 49.50 88 SER A C 1
ATOM 651 O O . SER A 1 88 ? 0.216 -46.459 6.743 1.00 49.50 88 SER A O 1
#

Radius of gyration: 20.2 Å; chains: 1; bounding box: 32×55×44 Å

Secondary structure (DSSP, 8-state):
-GGGB-TTSHHHHTTSS-TTSS-HHHHHHHHHH-GGGB-S-EEE-SS-EEES--HHHHHHTT---PPTT---S------S--------